Protein AF-A0A0H3DQE8-F1 (afdb_monomer)

Sequence (112 aa):
MIQRKTGARLAMTLDLYLQLGDYPLRLREVLARCRLPGPSDYLLNSQRSRLNRRPGGALVPDTLTKGFSRRMDKCGRVQEIYPPSFHEIRSLSSRMYLAQYGTEFHLRAAGT

Mean predicted aligned error: 6.67 Å

Organism: Edwardsiella tarda (strain FL6-60) (NCBI:txid718251)

Structure (mmCIF, N/CA/C/O backbone):
data_AF-A0A0H3DQE8-F1
#
_entry.id   AF-A0A0H3DQE8-F1
#
loop_
_atom_site.group_PDB
_atom_site.id
_atom_site.type_symbol
_atom_site.label_atom_id
_atom_site.label_alt_id
_atom_site.label_comp_id
_atom_site.label_asym_id
_atom_site.label_entity_id
_atom_site.label_seq_id
_atom_site.pdbx_PDB_ins_code
_atom_site.Cartn_x
_atom_site.Cartn_y
_atom_site.Cartn_z
_atom_site.occupancy
_atom_site.B_iso_or_equiv
_atom_site.auth_seq_id
_atom_site.auth_comp_id
_atom_site.auth_asym_id
_atom_site.auth_atom_id
_atom_site.pdbx_PDB_model_num
ATOM 1 N N . MET A 1 1 ? 8.121 -7.521 11.121 1.00 75.88 1 MET A N 1
ATOM 2 C CA . MET A 1 1 ? 8.647 -6.340 10.390 1.00 75.88 1 MET A CA 1
ATOM 3 C C . MET A 1 1 ? 8.806 -5.162 11.346 1.00 75.88 1 MET A C 1
ATOM 5 O O . MET A 1 1 ? 8.153 -5.169 12.381 1.00 75.88 1 MET A O 1
ATOM 9 N N . ILE A 1 2 ? 9.659 -4.182 11.027 1.00 85.25 2 ILE A N 1
ATOM 10 C CA . ILE A 1 2 ? 9.869 -2.971 11.844 1.00 85.25 2 ILE A CA 1
ATOM 11 C C . ILE A 1 2 ? 9.468 -1.743 11.021 1.00 85.25 2 ILE A C 1
ATOM 13 O O . ILE A 1 2 ? 9.925 -1.5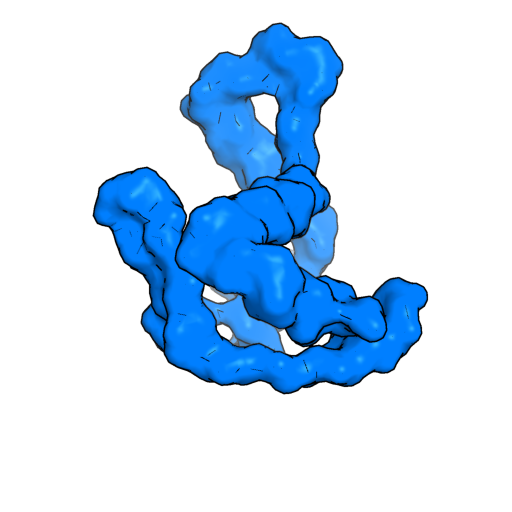79 9.889 1.00 85.25 2 ILE A O 1
ATOM 17 N N . GLN A 1 3 ? 8.608 -0.886 11.572 1.00 85.38 3 GLN A N 1
ATOM 18 C CA . GLN A 1 3 ? 8.191 0.361 10.938 1.00 85.38 3 GLN A CA 1
ATOM 19 C C . GLN A 1 3 ? 9.264 1.434 11.188 1.00 85.38 3 GLN A C 1
ATOM 21 O O . GLN A 1 3 ? 9.563 1.766 12.327 1.00 85.38 3 GLN A O 1
ATOM 26 N N . ARG A 1 4 ? 9.872 1.981 10.126 1.00 87.19 4 ARG A N 1
ATOM 27 C CA . ARG A 1 4 ? 11.047 2.871 10.258 1.00 87.19 4 ARG A CA 1
ATOM 28 C C . ARG A 1 4 ? 10.779 4.218 10.945 1.00 87.19 4 ARG A C 1
ATOM 30 O O . ARG A 1 4 ? 11.715 4.783 11.488 1.00 87.19 4 ARG A O 1
ATOM 37 N N . LYS A 1 5 ? 9.556 4.755 10.879 1.00 83.81 5 LYS A N 1
ATOM 38 C CA . LYS A 1 5 ? 9.201 6.075 11.442 1.00 83.81 5 LYS A CA 1
ATOM 39 C C . LYS A 1 5 ? 8.966 6.022 12.959 1.00 83.81 5 LYS A C 1
ATOM 41 O O . LYS A 1 5 ? 9.287 6.981 13.641 1.00 83.81 5 LYS A O 1
ATOM 46 N N . THR A 1 6 ? 8.385 4.940 13.465 1.00 86.06 6 THR A N 1
ATOM 47 C CA . THR A 1 6 ? 7.930 4.770 14.851 1.00 86.06 6 THR A CA 1
ATOM 48 C C . THR A 1 6 ? 8.715 3.697 15.596 1.00 86.06 6 THR A C 1
ATOM 50 O O . THR A 1 6 ? 8.595 3.590 16.806 1.00 86.06 6 THR A O 1
ATOM 53 N N . GLY A 1 7 ? 9.486 2.863 14.892 1.00 87.06 7 GLY A N 1
ATOM 54 C CA . GLY A 1 7 ? 10.179 1.710 15.471 1.00 87.06 7 GLY A CA 1
ATOM 55 C C . GLY A 1 7 ? 9.255 0.539 15.825 1.00 87.06 7 GLY A C 1
ATOM 56 O O . GLY A 1 7 ? 9.739 -0.492 16.290 1.00 87.06 7 GLY A O 1
ATOM 57 N N . ALA A 1 8 ? 7.944 0.659 15.579 1.00 84.81 8 ALA A N 1
ATOM 58 C CA . ALA A 1 8 ? 6.970 -0.363 15.942 1.00 84.81 8 ALA A CA 1
ATOM 59 C C . ALA A 1 8 ? 7.300 -1.708 15.281 1.00 84.81 8 ALA A C 1
ATOM 61 O O . ALA A 1 8 ? 7.566 -1.789 14.075 1.00 84.81 8 ALA A O 1
ATOM 62 N N . ARG A 1 9 ? 7.262 -2.779 16.078 1.00 86.69 9 ARG A N 1
ATOM 63 C CA . ARG A 1 9 ? 7.469 -4.153 15.614 1.00 86.69 9 ARG A CA 1
ATOM 64 C C . ARG A 1 9 ? 6.107 -4.782 15.383 1.00 86.69 9 ARG A C 1
ATOM 66 O O . ARG A 1 9 ? 5.306 -4.888 16.300 1.00 86.69 9 ARG A O 1
ATOM 73 N N . LEU A 1 10 ? 5.859 -5.196 14.149 1.00 83.00 10 LEU A N 1
ATOM 74 C CA . LEU A 1 10 ? 4.579 -5.757 13.734 1.00 83.00 10 LEU A CA 1
ATOM 75 C C . LEU A 1 10 ? 4.776 -7.188 13.243 1.00 83.00 10 LEU A C 1
ATOM 77 O O . LEU A 1 10 ? 5.692 -7.466 12.455 1.00 83.00 10 LEU A O 1
ATOM 81 N N . ALA A 1 11 ? 3.893 -8.077 13.681 1.00 85.94 11 ALA A N 1
ATOM 82 C CA . ALA A 1 11 ? 3.708 -9.406 13.121 1.00 85.94 11 ALA A CA 1
ATOM 83 C C . ALA A 1 11 ? 2.338 -9.439 12.438 1.00 85.94 11 ALA A C 1
ATOM 85 O O . ALA A 1 11 ? 1.347 -9.002 13.013 1.00 85.94 11 ALA A O 1
ATOM 86 N N . MET A 1 12 ? 2.289 -9.917 11.197 1.00 84.62 12 MET A N 1
ATOM 87 C CA . MET A 1 12 ? 1.041 -10.086 10.454 1.00 84.62 12 MET A CA 1
ATOM 88 C C . MET A 1 12 ? 0.930 -11.543 10.036 1.00 84.62 12 MET A C 1
ATOM 90 O O . MET A 1 12 ? 1.916 -12.128 9.584 1.00 84.62 12 MET A O 1
ATOM 94 N N . THR A 1 13 ? -0.268 -12.110 10.160 1.00 89.75 13 THR A N 1
ATOM 95 C CA . THR A 1 13 ? -0.564 -13.420 9.581 1.00 89.75 13 THR A CA 1
ATOM 96 C C . THR A 1 13 ? -0.526 -13.340 8.054 1.00 89.75 13 THR A C 1
ATOM 98 O O . THR A 1 13 ? -0.970 -12.355 7.461 1.00 89.75 13 THR A O 1
ATOM 101 N N . LEU A 1 14 ? -0.016 -14.387 7.402 1.00 91.56 14 LEU A N 1
ATOM 102 C CA . LEU A 1 14 ? -0.046 -14.504 5.939 1.00 91.56 14 LEU A CA 1
ATOM 103 C C . LEU A 1 14 ? -1.469 -14.732 5.402 1.00 91.56 14 LEU A C 1
ATOM 105 O O . LEU A 1 14 ? -1.704 -14.615 4.197 1.00 91.56 14 LEU A O 1
ATOM 109 N N . ASP A 1 15 ? -2.413 -14.994 6.303 1.00 92.06 15 ASP A N 1
ATOM 110 C CA . ASP A 1 15 ? -3.823 -15.253 5.998 1.00 92.06 15 ASP A CA 1
ATOM 111 C C . ASP A 1 15 ? -4.671 -13.998 6.053 1.00 92.06 15 ASP A C 1
ATOM 113 O O . ASP A 1 15 ? -5.883 -14.060 5.858 1.00 92.06 15 ASP A O 1
ATOM 117 N N . LEU A 1 16 ? -4.015 -12.854 6.267 1.00 92.00 16 LEU A N 1
ATOM 118 C CA . LEU A 1 16 ? -4.631 -11.549 6.176 1.00 92.00 16 LEU A CA 1
ATOM 119 C C . LEU A 1 16 ? -5.366 -11.430 4.841 1.00 92.00 16 LEU A C 1
ATOM 121 O O . LEU A 1 16 ? -4.768 -11.564 3.767 1.00 92.00 16 LEU A O 1
ATOM 125 N N . TYR A 1 17 ? -6.665 -11.194 4.954 1.00 94.06 17 TYR A N 1
ATOM 126 C CA . TYR A 1 17 ? -7.607 -11.185 3.855 1.00 94.06 17 TYR A CA 1
ATOM 127 C C . TYR A 1 17 ? -8.297 -9.826 3.774 1.00 94.06 17 TYR A C 1
ATOM 129 O O . TYR A 1 17 ? -8.594 -9.217 4.794 1.00 94.06 17 TYR A O 1
ATOM 137 N N . LEU A 1 18 ? -8.545 -9.342 2.565 1.00 94.12 18 LEU A N 1
ATOM 138 C CA . LEU A 1 18 ? -9.279 -8.110 2.315 1.00 94.12 18 LEU A CA 1
ATOM 139 C C . LEU A 1 18 ? -10.165 -8.306 1.090 1.00 94.12 18 LEU A C 1
ATOM 141 O O . LEU A 1 18 ? -9.670 -8.679 0.026 1.00 94.12 18 LEU A O 1
ATOM 145 N N . GLN A 1 19 ? -11.456 -8.026 1.224 1.00 94.12 19 GLN A N 1
ATOM 146 C CA . GLN A 1 19 ? -12.375 -7.968 0.095 1.00 94.12 19 GLN A CA 1
ATOM 147 C C . GLN A 1 19 ? -12.310 -6.567 -0.530 1.00 94.12 19 GLN A C 1
ATOM 149 O O . GLN A 1 19 ? -12.705 -5.584 0.096 1.00 94.12 19 GLN A O 1
ATOM 154 N N . LEU A 1 20 ? -11.809 -6.456 -1.763 1.00 89.75 20 LEU A N 1
ATOM 155 C CA . LEU A 1 20 ? -11.725 -5.198 -2.510 1.00 89.75 20 LEU A CA 1
ATOM 156 C C . LEU A 1 20 ? -12.731 -5.202 -3.669 1.00 89.75 20 LEU A C 1
ATOM 158 O O . LEU A 1 20 ? -12.396 -5.571 -4.793 1.00 89.75 20 LEU A O 1
ATOM 162 N N . GLY A 1 21 ? -13.972 -4.786 -3.398 1.00 87.06 21 GLY A N 1
ATOM 163 C CA . GLY A 1 21 ? -15.064 -4.925 -4.371 1.00 87.06 21 GLY A CA 1
ATOM 164 C C . GLY A 1 21 ? -15.264 -6.401 -4.710 1.00 87.06 21 GLY A C 1
ATOM 165 O O . GLY A 1 21 ? -15.360 -7.210 -3.795 1.00 87.06 21 GLY 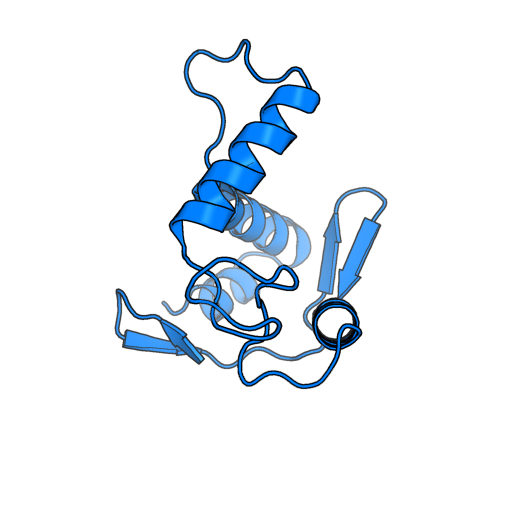A O 1
ATOM 166 N N . ASP A 1 22 ? -15.215 -6.764 -5.991 1.00 89.94 22 ASP A N 1
ATOM 167 C CA . ASP A 1 22 ? -15.276 -8.166 -6.444 1.00 89.94 22 ASP A CA 1
ATOM 168 C C . ASP A 1 22 ? -13.917 -8.891 -6.401 1.00 89.94 22 ASP A C 1
ATOM 170 O O . ASP A 1 22 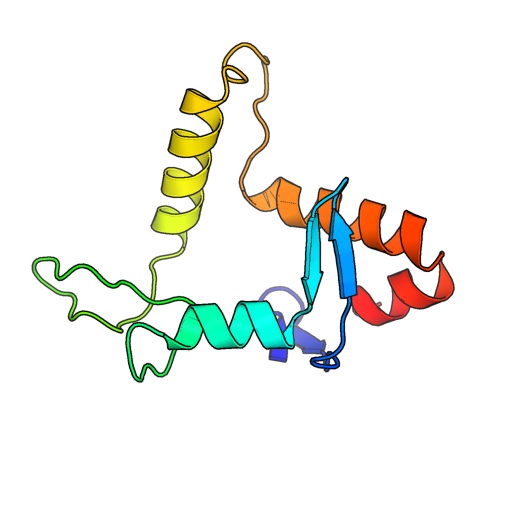? -13.821 -10.072 -6.733 1.00 89.94 22 ASP A O 1
ATOM 174 N N . TYR A 1 23 ? -12.845 -8.206 -5.988 1.00 90.44 23 TYR A N 1
ATOM 175 C CA . TYR A 1 23 ? -11.489 -8.750 -5.980 1.00 90.44 23 TYR A CA 1
ATOM 176 C C . TYR A 1 23 ? -11.045 -9.141 -4.563 1.00 90.44 23 TYR A C 1
ATOM 178 O O . TYR A 1 23 ? -10.728 -8.266 -3.751 1.00 90.44 23 TYR A O 1
ATOM 186 N N . PRO A 1 24 ? -10.947 -10.443 -4.247 1.00 93.31 24 PRO A N 1
ATOM 187 C CA . PRO A 1 24 ? -10.361 -10.889 -2.992 1.00 93.31 24 PRO A CA 1
ATOM 188 C C . PRO A 1 24 ? -8.837 -10.722 -3.015 1.00 93.31 24 PRO A C 1
ATOM 190 O O . PRO A 1 24 ? -8.160 -11.062 -3.989 1.00 93.31 24 PRO A O 1
ATOM 193 N N . LEU A 1 25 ? -8.277 -10.228 -1.913 1.00 94.88 25 LEU A N 1
ATOM 194 C CA . LEU A 1 25 ? -6.838 -10.150 -1.689 1.00 94.88 25 LEU A CA 1
ATOM 195 C C . LEU A 1 25 ? -6.465 -10.964 -0.458 1.00 94.88 25 LEU A C 1
ATOM 197 O O . LEU A 1 25 ? -6.994 -10.740 0.626 1.00 94.88 25 LEU A O 1
ATOM 201 N N . ARG A 1 26 ? -5.493 -11.866 -0.609 1.00 95.75 26 ARG A N 1
ATOM 202 C CA . ARG A 1 26 ? -4.874 -12.584 0.507 1.00 95.75 26 ARG A CA 1
ATOM 203 C C . ARG A 1 26 ? -3.368 -12.369 0.510 1.00 95.75 26 ARG A C 1
ATOM 205 O O . ARG A 1 26 ? -2.712 -12.517 -0.524 1.00 95.75 26 ARG A O 1
ATOM 212 N N . LEU A 1 27 ? -2.797 -12.047 1.671 1.00 94.44 27 LEU A N 1
ATOM 213 C CA . LEU A 1 27 ? -1.384 -11.676 1.774 1.00 94.44 27 LEU A CA 1
ATOM 214 C C . LEU A 1 27 ? -0.445 -12.776 1.250 1.00 94.44 27 LEU A C 1
ATOM 216 O O . LEU A 1 27 ? 0.454 -12.466 0.470 1.00 94.44 27 LEU A O 1
ATOM 220 N N . ARG A 1 28 ? -0.675 -14.055 1.584 1.00 95.81 28 ARG A N 1
ATOM 221 C CA . ARG A 1 28 ? 0.116 -15.186 1.050 1.00 95.81 28 ARG A CA 1
ATOM 222 C C . ARG A 1 28 ? 0.157 -15.232 -0.484 1.00 95.81 28 ARG A C 1
ATOM 224 O O . ARG A 1 28 ? 1.211 -15.495 -1.055 1.00 95.81 28 ARG A O 1
ATOM 231 N N . GLU A 1 29 ? -0.952 -14.928 -1.152 1.00 95.62 29 GLU A N 1
ATOM 232 C CA . GLU A 1 29 ? -1.053 -14.957 -2.617 1.00 95.62 29 GLU A CA 1
ATOM 233 C C . GLU A 1 29 ? -0.342 -13.757 -3.243 1.00 95.62 29 GLU A C 1
ATOM 235 O O . GLU A 1 29 ? 0.380 -13.904 -4.228 1.00 95.62 29 GLU A O 1
ATOM 240 N N . VAL A 1 30 ? -0.481 -12.573 -2.639 1.00 94.44 30 VAL A N 1
ATOM 241 C CA . VAL A 1 30 ? 0.259 -11.375 -3.058 1.00 94.44 30 VAL A CA 1
ATOM 242 C C . VAL A 1 30 ? 1.767 -11.607 -2.928 1.00 94.44 30 VAL A C 1
ATOM 244 O O . VAL A 1 30 ? 2.518 -11.315 -3.857 1.00 94.44 30 VAL A O 1
ATOM 247 N N . LEU A 1 31 ? 2.218 -12.197 -1.816 1.00 93.94 31 LEU A N 1
ATOM 248 C CA . LEU A 1 31 ? 3.629 -12.525 -1.602 1.00 93.94 31 LEU A CA 1
ATOM 249 C C . LEU A 1 31 ? 4.145 -13.571 -2.595 1.00 93.94 31 LEU A C 1
ATOM 251 O O . LEU A 1 31 ? 5.275 -13.442 -3.064 1.00 93.94 31 LEU A O 1
ATOM 255 N N . ALA A 1 32 ? 3.336 -14.575 -2.944 1.00 93.88 32 ALA A N 1
ATOM 256 C CA . ALA A 1 32 ? 3.693 -15.547 -3.974 1.00 93.88 32 ALA A CA 1
ATOM 257 C C . ALA A 1 32 ? 3.916 -14.861 -5.332 1.00 93.88 32 ALA A C 1
ATOM 259 O O . ALA A 1 32 ? 4.944 -15.088 -5.968 1.00 93.88 32 ALA A O 1
ATOM 260 N N . ARG A 1 33 ? 3.023 -13.943 -5.733 1.00 93.00 33 ARG A N 1
ATOM 261 C CA . ARG A 1 33 ? 3.166 -13.163 -6.979 1.00 93.00 33 ARG A CA 1
ATOM 262 C C . ARG A 1 33 ? 4.429 -12.305 -6.991 1.00 93.00 33 ARG A C 1
ATOM 264 O O . ARG A 1 33 ? 5.110 -12.244 -8.009 1.00 93.00 33 ARG A O 1
ATOM 271 N N . CYS A 1 34 ? 4.772 -11.688 -5.862 1.00 91.56 34 CYS A N 1
ATOM 272 C CA . CYS A 1 34 ? 6.001 -10.906 -5.724 1.00 91.56 34 CYS A CA 1
ATOM 273 C C . CYS A 1 34 ? 7.283 -11.735 -5.922 1.00 91.56 34 CYS A C 1
ATOM 275 O O . CYS A 1 34 ? 8.307 -11.179 -6.311 1.00 91.56 34 CYS A O 1
ATOM 277 N N . ARG A 1 35 ? 7.235 -13.050 -5.669 1.00 90.75 35 ARG A N 1
ATOM 278 C CA . ARG A 1 35 ? 8.378 -13.971 -5.798 1.00 90.75 35 ARG A CA 1
ATOM 279 C C . ARG A 1 35 ? 8.498 -14.627 -7.176 1.00 90.75 35 ARG A C 1
ATOM 281 O O . ARG A 1 35 ? 9.553 -15.175 -7.476 1.00 90.75 35 ARG A O 1
ATOM 288 N N . LEU A 1 36 ? 7.459 -14.562 -8.014 1.00 90.25 36 LEU A N 1
ATOM 289 C CA . LEU A 1 36 ? 7.466 -15.145 -9.365 1.00 90.25 36 LEU A CA 1
ATOM 290 C C . LEU A 1 36 ? 8.652 -14.712 -10.243 1.00 90.25 36 LEU A C 1
ATOM 292 O O . LEU A 1 36 ? 9.165 -15.560 -10.967 1.00 90.25 36 LEU A O 1
ATOM 296 N N . PRO A 1 37 ? 9.118 -13.447 -10.209 1.00 86.00 37 PRO A N 1
ATOM 297 C CA . PRO A 1 37 ? 10.204 -13.022 -11.090 1.00 86.00 37 PRO A CA 1
ATOM 298 C C . PRO A 1 37 ? 11.580 -13.613 -10.751 1.00 86.00 37 PRO A C 1
ATOM 300 O O . PRO A 1 37 ? 12.516 -13.437 -11.525 1.00 86.00 37 PRO A O 1
ATOM 303 N N . GLY A 1 38 ? 11.717 -14.283 -9.604 1.00 85.62 38 GLY A N 1
ATOM 304 C CA . GLY A 1 38 ? 12.957 -14.916 -9.173 1.00 85.62 38 GLY A CA 1
ATOM 305 C C . GLY A 1 38 ? 13.360 -14.557 -7.739 1.00 85.62 38 GLY A C 1
ATOM 306 O O . GLY A 1 38 ? 12.690 -13.764 -7.068 1.00 85.62 38 GLY A O 1
ATOM 307 N N . PRO A 1 39 ? 14.457 -15.156 -7.249 1.00 85.62 39 PRO A N 1
ATOM 308 C CA . PRO A 1 39 ? 14.961 -14.908 -5.905 1.00 85.62 39 PRO A CA 1
ATOM 309 C C . PRO A 1 39 ? 15.439 -13.457 -5.746 1.00 85.62 39 PRO A C 1
ATOM 311 O O . PRO A 1 39 ? 16.109 -12.899 -6.614 1.00 85.62 39 PRO A O 1
ATOM 314 N N . SER A 1 40 ? 15.093 -12.846 -4.616 1.00 89.25 40 SER A N 1
ATOM 315 C CA . SER A 1 40 ? 15.513 -11.498 -4.226 1.00 89.25 40 SER A CA 1
ATOM 316 C C . SER A 1 40 ? 15.426 -11.361 -2.709 1.00 89.25 40 SER A C 1
ATOM 318 O O . SER A 1 40 ? 14.501 -11.892 -2.090 1.00 89.25 40 SER A O 1
ATOM 320 N N . ASP A 1 41 ? 16.331 -10.577 -2.125 1.00 90.25 41 ASP A N 1
ATOM 321 C CA . ASP A 1 41 ? 16.269 -10.184 -0.711 1.00 90.25 41 ASP A CA 1
ATOM 322 C C . ASP A 1 41 ? 15.107 -9.216 -0.417 1.00 90.25 41 ASP A C 1
ATOM 324 O O . ASP A 1 41 ? 14.792 -8.924 0.739 1.00 90.25 41 ASP A O 1
ATOM 328 N N . TYR A 1 42 ? 14.442 -8.706 -1.461 1.00 89.88 42 TYR A N 1
ATOM 329 C CA . TYR A 1 42 ? 13.376 -7.718 -1.365 1.00 89.88 42 TYR A CA 1
ATOM 330 C C . TYR A 1 42 ? 12.058 -8.259 -1.929 1.00 89.88 42 TYR A C 1
ATOM 332 O O . TYR A 1 42 ? 11.972 -8.677 -3.085 1.00 89.88 42 TYR A O 1
ATOM 340 N N . LEU A 1 43 ? 10.984 -8.143 -1.136 1.00 89.50 43 LEU A N 1
ATOM 341 C CA . LEU A 1 43 ? 9.623 -8.488 -1.577 1.00 89.50 43 LEU A CA 1
ATOM 342 C C . LEU A 1 43 ? 9.178 -7.665 -2.790 1.00 89.50 43 LEU A C 1
ATOM 344 O O . LEU A 1 43 ? 8.527 -8.184 -3.686 1.00 89.50 43 LEU A O 1
ATOM 348 N N . LEU A 1 44 ? 9.521 -6.378 -2.815 1.00 88.44 44 LEU A N 1
ATOM 349 C CA . LEU A 1 44 ? 9.320 -5.508 -3.967 1.00 88.44 44 LEU A CA 1
ATOM 350 C C . LEU A 1 44 ? 10.693 -5.138 -4.509 1.00 88.44 44 LEU A C 1
ATOM 352 O O . LEU A 1 44 ? 11.475 -4.478 -3.824 1.00 88.44 44 LEU A O 1
ATOM 356 N N . ASN A 1 45 ? 10.977 -5.556 -5.736 1.00 88.62 45 ASN A N 1
ATOM 357 C CA . ASN A 1 45 ? 12.289 -5.384 -6.340 1.00 88.62 45 ASN A CA 1
ATOM 358 C C . ASN A 1 45 ? 12.188 -4.893 -7.791 1.00 88.62 45 ASN A C 1
ATOM 360 O O . ASN A 1 45 ? 11.145 -4.995 -8.445 1.00 88.62 45 ASN A O 1
ATOM 364 N N . SER A 1 46 ? 13.268 -4.281 -8.278 1.00 84.50 46 SER A N 1
ATOM 365 C CA . SER A 1 46 ? 13.339 -3.789 -9.655 1.00 84.50 46 SER A CA 1
ATOM 366 C C . SER A 1 46 ? 13.633 -4.939 -10.611 1.00 84.50 46 SER A C 1
ATOM 368 O O . SER A 1 46 ? 14.720 -5.500 -10.575 1.00 84.50 46 SER A O 1
ATOM 370 N N . GLN A 1 47 ? 12.711 -5.231 -11.529 1.00 80.19 47 GLN A N 1
ATOM 371 C CA . GLN A 1 47 ? 12.934 -6.229 -12.589 1.00 80.19 47 GLN A CA 1
ATOM 372 C C . GLN A 1 47 ? 13.765 -5.697 -13.757 1.00 80.19 47 GLN A C 1
ATOM 374 O O . GLN A 1 47 ? 14.299 -6.456 -14.559 1.00 80.19 47 GLN A O 1
ATOM 379 N N . ARG A 1 48 ? 13.855 -4.372 -13.894 1.00 76.56 48 ARG A N 1
ATOM 380 C CA . ARG A 1 48 ? 14.592 -3.752 -14.992 1.00 76.56 48 ARG A CA 1
ATOM 381 C C . ARG A 1 48 ? 16.023 -3.481 -14.570 1.00 76.56 48 ARG A C 1
ATOM 383 O O . ARG A 1 48 ? 16.251 -2.844 -13.539 1.00 76.56 48 ARG A O 1
ATOM 390 N N . SER A 1 49 ? 16.951 -3.895 -15.426 1.00 71.94 49 SER A N 1
ATOM 391 C CA . SER A 1 49 ? 18.324 -3.412 -15.376 1.00 71.94 49 SER A CA 1
ATOM 392 C C . SER A 1 49 ? 18.341 -1.924 -15.735 1.00 71.94 49 SER A C 1
ATOM 394 O O . SER A 1 49 ? 17.715 -1.494 -16.707 1.00 71.94 49 SER A O 1
ATOM 396 N N . ARG A 1 50 ? 19.023 -1.118 -14.927 1.00 70.50 50 ARG A N 1
ATOM 397 C CA . ARG A 1 50 ? 19.364 0.279 -15.236 1.00 70.50 50 ARG A CA 1
ATOM 398 C C . ARG A 1 50 ? 20.838 0.471 -14.928 1.00 70.50 50 ARG A C 1
ATOM 400 O O . ARG A 1 50 ? 21.334 -0.246 -14.079 1.00 70.50 50 ARG A O 1
ATOM 407 N N . LEU A 1 51 ? 21.489 1.447 -15.566 1.00 65.69 51 LEU A N 1
ATOM 408 C CA . LEU A 1 51 ? 22.946 1.684 -15.577 1.00 65.69 51 LEU A CA 1
ATOM 409 C C . LEU A 1 51 ? 23.733 1.155 -14.351 1.00 65.69 51 LEU A C 1
ATOM 411 O O . LEU A 1 51 ? 24.689 0.417 -14.531 1.00 65.69 51 LEU A O 1
ATOM 415 N N . ASN A 1 52 ? 23.276 1.448 -13.122 1.00 68.31 52 ASN A N 1
ATOM 416 C CA . ASN A 1 52 ? 23.930 1.046 -11.863 1.00 68.31 52 ASN A CA 1
ATOM 417 C C . ASN A 1 52 ? 23.088 0.111 -10.960 1.00 68.31 52 ASN A C 1
ATOM 419 O O . ASN A 1 52 ? 23.269 0.090 -9.744 1.00 68.31 52 ASN A O 1
ATOM 423 N N . ARG A 1 53 ? 22.096 -0.607 -11.499 1.00 70.31 53 ARG A N 1
ATOM 424 C CA . ARG A 1 53 ? 21.172 -1.467 -10.739 1.00 70.31 53 ARG A CA 1
ATOM 425 C C . ARG A 1 53 ? 20.896 -2.768 -11.476 1.00 70.31 53 ARG A C 1
ATOM 427 O O . ARG A 1 53 ? 20.324 -2.766 -12.566 1.00 70.31 53 ARG A O 1
ATOM 434 N N . ARG A 1 54 ? 21.248 -3.874 -10.822 1.00 75.12 54 ARG A N 1
ATOM 435 C CA . ARG A 1 54 ? 20.925 -5.226 -11.280 1.00 75.12 54 ARG A CA 1
ATOM 436 C C . ARG A 1 54 ? 19.430 -5.524 -11.070 1.00 75.12 54 ARG A C 1
ATOM 438 O O . ARG A 1 54 ? 18.849 -5.021 -10.100 1.00 75.12 54 ARG A O 1
ATOM 445 N N . PRO A 1 55 ? 18.814 -6.336 -11.945 1.00 81.81 55 PRO A N 1
ATOM 446 C CA . PRO A 1 55 ? 17.507 -6.931 -11.681 1.00 81.81 55 PRO A CA 1
ATOM 447 C C . PRO A 1 55 ? 17.484 -7.646 -10.323 1.00 81.81 55 PRO A C 1
ATOM 449 O O . PRO A 1 55 ? 18.506 -8.169 -9.884 1.00 81.81 55 PRO A O 1
ATOM 452 N N . GLY A 1 56 ? 16.344 -7.629 -9.636 1.00 83.50 56 GLY A N 1
ATOM 453 C CA . GLY A 1 56 ? 16.200 -8.214 -8.298 1.00 83.50 56 GLY A CA 1
ATOM 454 C C . GLY A 1 56 ? 16.703 -7.325 -7.155 1.00 83.50 56 GLY A C 1
ATOM 455 O O . GLY A 1 56 ? 16.523 -7.675 -5.990 1.00 83.50 56 GLY A O 1
ATOM 456 N N . GLY A 1 57 ? 17.290 -6.161 -7.453 1.00 85.94 57 GLY A N 1
ATOM 457 C CA . GLY A 1 57 ? 17.755 -5.205 -6.447 1.00 85.94 57 GLY A CA 1
ATOM 458 C C . GLY A 1 57 ? 16.640 -4.380 -5.792 1.00 85.94 57 GLY A C 1
ATOM 459 O O . GLY A 1 57 ? 15.505 -4.316 -6.280 1.00 85.94 57 GLY A O 1
ATOM 460 N N . ALA A 1 58 ? 16.998 -3.692 -4.703 1.00 85.75 58 ALA A N 1
ATOM 461 C CA . ALA A 1 58 ? 16.104 -2.820 -3.946 1.00 85.75 58 ALA A CA 1
ATOM 462 C C . ALA A 1 58 ? 15.396 -1.795 -4.839 1.00 85.75 58 ALA A C 1
ATOM 464 O O . ALA A 1 58 ? 16.003 -1.140 -5.696 1.00 85.75 58 ALA A O 1
ATOM 465 N N . LEU A 1 59 ? 14.104 -1.608 -4.594 1.00 85.44 59 LEU A N 1
ATOM 466 C CA . LEU A 1 59 ? 13.321 -0.612 -5.300 1.00 85.44 59 LEU A CA 1
ATOM 467 C C . LEU A 1 59 ? 13.480 0.764 -4.634 1.00 85.44 59 LEU A C 1
ATOM 469 O O . LEU A 1 59 ? 13.373 0.902 -3.417 1.00 85.44 59 LEU A O 1
ATOM 473 N N . VAL A 1 60 ? 13.739 1.801 -5.435 1.00 84.44 60 VAL A N 1
ATOM 474 C CA . VAL A 1 60 ? 13.855 3.177 -4.926 1.00 84.44 60 VAL A CA 1
ATOM 475 C C . VAL A 1 60 ? 12.455 3.700 -4.589 1.00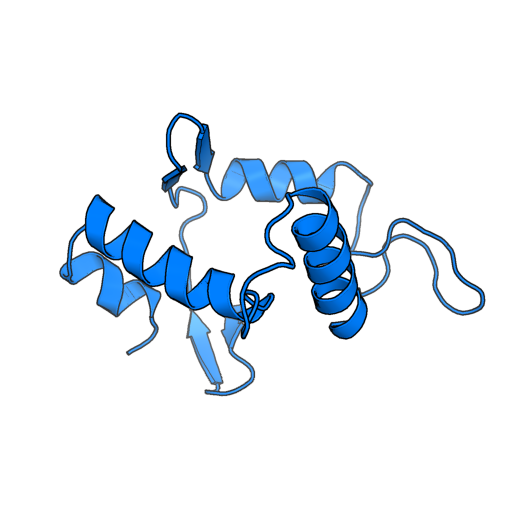 84.44 60 VAL A C 1
ATOM 477 O O . VAL A 1 60 ? 11.617 3.698 -5.492 1.00 84.44 60 VAL A O 1
ATOM 480 N N . PRO A 1 61 ? 12.185 4.202 -3.368 1.00 83.06 61 PRO A N 1
ATOM 481 C CA . PRO A 1 61 ? 10.839 4.614 -2.953 1.00 83.06 61 PRO A CA 1
ATOM 482 C C . PRO A 1 61 ? 10.136 5.568 -3.930 1.00 83.06 61 PRO A C 1
ATOM 484 O O . PRO A 1 61 ? 8.981 5.352 -4.285 1.00 83.06 61 PRO A O 1
ATOM 48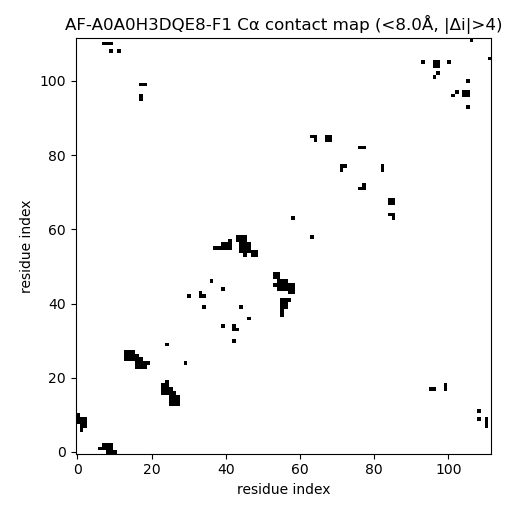7 N N . ASP A 1 62 ? 10.864 6.553 -4.460 1.00 86.94 62 ASP A N 1
ATOM 488 C CA . ASP A 1 62 ? 10.369 7.510 -5.460 1.00 86.94 62 ASP A CA 1
ATOM 489 C C . ASP A 1 62 ? 9.836 6.837 -6.746 1.00 86.94 62 ASP A C 1
ATOM 491 O O . ASP A 1 62 ? 8.906 7.322 -7.392 1.00 86.94 62 ASP A O 1
ATOM 495 N N . THR A 1 63 ? 10.358 5.656 -7.095 1.00 87.56 63 THR A N 1
ATOM 496 C CA . THR A 1 63 ? 9.867 4.877 -8.241 1.00 87.56 63 THR A CA 1
ATOM 497 C C . THR A 1 63 ? 8.439 4.375 -8.016 1.00 87.56 63 THR A C 1
ATOM 499 O O . THR A 1 63 ? 7.668 4.352 -8.978 1.00 87.56 63 THR A O 1
ATOM 502 N N . LEU A 1 64 ? 8.062 4.025 -6.776 1.00 87.94 64 LEU A N 1
ATOM 503 C CA . LEU A 1 64 ? 6.683 3.638 -6.443 1.00 87.94 64 LEU A CA 1
ATOM 504 C C . LEU A 1 64 ? 5.743 4.826 -6.593 1.00 87.94 64 LEU A C 1
ATOM 506 O O . LEU A 1 64 ? 4.753 4.720 -7.310 1.00 87.94 64 LEU A O 1
ATOM 510 N N . THR A 1 65 ? 6.083 5.966 -5.989 1.00 90.19 65 THR A N 1
ATOM 511 C CA . THR A 1 65 ? 5.246 7.174 -6.022 1.00 90.19 65 THR A CA 1
ATOM 512 C C . THR A 1 65 ? 5.013 7.659 -7.453 1.00 90.19 65 THR A C 1
ATOM 514 O O . THR A 1 65 ? 3.873 7.897 -7.860 1.00 90.19 65 THR A O 1
ATOM 517 N N . LYS A 1 66 ? 6.074 7.723 -8.269 1.00 89.88 66 LYS A N 1
ATOM 518 C CA . LYS A 1 66 ? 5.966 8.097 -9.688 1.00 89.88 66 LYS A CA 1
ATOM 519 C C . LYS A 1 66 ? 5.216 7.052 -10.512 1.00 89.88 66 LYS A C 1
ATOM 521 O O . LYS A 1 66 ? 4.479 7.40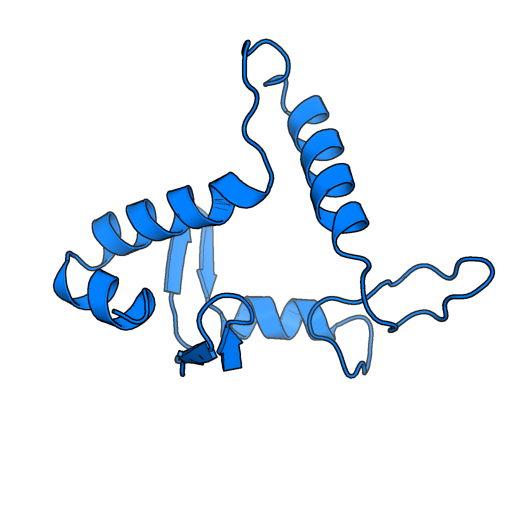3 -11.428 1.00 89.88 66 LYS A O 1
ATOM 526 N N . GLY A 1 67 ? 5.419 5.765 -10.223 1.00 90.62 67 GLY A N 1
ATOM 527 C CA . GLY A 1 67 ? 4.700 4.672 -10.879 1.00 90.62 67 GLY A CA 1
ATOM 528 C C . GLY A 1 67 ? 3.200 4.724 -10.614 1.00 90.62 67 GLY A C 1
ATOM 529 O O . GLY A 1 67 ? 2.414 4.585 -11.548 1.00 90.62 67 GLY A O 1
ATOM 530 N N . PHE A 1 68 ? 2.827 4.986 -9.363 1.00 91.06 68 PHE A N 1
ATOM 531 C CA . PHE A 1 68 ? 1.448 5.163 -8.937 1.00 91.06 68 PHE A CA 1
ATOM 532 C C . PHE A 1 68 ? 0.795 6.363 -9.625 1.00 91.06 68 PHE A C 1
ATOM 534 O O . PHE A 1 68 ? -0.241 6.190 -10.259 1.00 91.06 68 PHE A O 1
ATOM 541 N N . SER A 1 69 ? 1.444 7.533 -9.593 1.00 89.19 69 SER A N 1
ATOM 542 C CA . SER A 1 69 ? 0.928 8.763 -10.219 1.00 89.19 69 SER A CA 1
ATOM 543 C C . SER A 1 69 ? 0.629 8.541 -11.706 1.00 89.19 69 SER A C 1
ATOM 545 O O . SER A 1 69 ? -0.509 8.680 -12.133 1.00 89.19 69 SER A O 1
ATOM 547 N N . ARG A 1 70 ? 1.589 7.980 -12.460 1.00 90.00 70 ARG A N 1
ATOM 548 C CA . ARG A 1 70 ? 1.386 7.626 -13.879 1.00 90.00 70 ARG A CA 1
ATOM 549 C C . ARG A 1 70 ? 0.223 6.662 -14.124 1.00 90.00 70 ARG A C 1
ATOM 551 O O . ARG A 1 70 ? -0.328 6.633 -15.224 1.00 90.00 70 ARG A O 1
ATOM 558 N N . ARG A 1 71 ? -0.097 5.781 -13.168 1.00 90.56 71 ARG A N 1
ATOM 559 C CA . ARG A 1 71 ? -1.216 4.838 -13.308 1.00 90.56 71 ARG A CA 1
ATOM 560 C C . ARG A 1 71 ? -2.546 5.508 -12.993 1.00 90.56 71 ARG A C 1
ATOM 562 O O . ARG A 1 71 ? -3.504 5.224 -13.706 1.00 90.56 71 ARG A O 1
ATOM 569 N N . MET A 1 72 ? -2.574 6.381 -11.987 1.00 86.88 72 MET A N 1
ATOM 570 C CA . MET A 1 72 ? -3.718 7.236 -11.671 1.00 86.88 72 MET A CA 1
ATOM 571 C C . MET A 1 72 ? -4.051 8.171 -12.832 1.00 86.88 72 MET A C 1
ATOM 573 O O . MET A 1 72 ? -5.230 8.319 -13.152 1.00 86.88 72 MET A O 1
ATOM 577 N N . ASP A 1 73 ? -3.033 8.680 -13.536 1.00 85.88 73 ASP A N 1
ATOM 578 C CA . ASP A 1 73 ? -3.233 9.531 -14.710 1.00 85.88 73 ASP A CA 1
ATOM 579 C C . ASP A 1 73 ? -4.051 8.832 -15.797 1.00 85.88 73 ASP A C 1
ATOM 581 O O . ASP A 1 73 ? -5.002 9.378 -16.354 1.00 85.88 73 ASP A O 1
ATOM 585 N N . LYS A 1 74 ? -3.747 7.552 -16.024 1.00 87.62 74 LYS A N 1
ATOM 586 C CA . LYS A 1 74 ? -4.470 6.697 -16.974 1.00 87.62 74 LYS A CA 1
ATOM 587 C C . LYS A 1 74 ? -5.885 6.336 -16.530 1.00 87.62 74 LYS A C 1
ATOM 589 O O . LYS A 1 74 ? -6.660 5.863 -17.350 1.00 87.62 74 LYS A O 1
ATOM 594 N N . CYS A 1 75 ? -6.212 6.496 -15.251 1.00 83.94 75 CYS A N 1
ATOM 595 C CA . CYS A 1 75 ? -7.554 6.244 -14.730 1.00 83.94 75 CYS A CA 1
ATOM 596 C C . CYS A 1 75 ? -8.480 7.466 -14.873 1.00 83.94 75 CYS A C 1
ATOM 598 O O . CYS A 1 75 ? -9.610 7.408 -14.402 1.00 83.94 75 CYS A O 1
ATOM 600 N N . GLY A 1 76 ? -8.017 8.572 -15.474 1.00 72.31 76 GLY A N 1
ATOM 601 C CA . GLY A 1 76 ? -8.836 9.764 -15.721 1.00 72.31 76 GLY A CA 1
ATOM 602 C C . GLY A 1 76 ? -9.122 10.618 -14.480 1.00 72.31 76 GLY A C 1
ATOM 603 O O . GLY A 1 76 ? -9.877 11.580 -14.566 1.00 72.31 76 GLY A O 1
ATOM 604 N N . ARG A 1 77 ? -8.498 10.306 -13.334 1.00 62.81 77 ARG A N 1
ATOM 605 C CA . ARG A 1 77 ? -8.687 11.012 -12.050 1.00 62.81 77 ARG A CA 1
ATOM 606 C C . ARG A 1 77 ? -7.803 12.259 -11.875 1.00 62.81 77 ARG A C 1
ATOM 608 O O . ARG A 1 77 ? -7.786 12.848 -10.804 1.00 62.81 77 ARG A O 1
ATOM 615 N N . VAL A 1 78 ? -7.089 12.679 -12.923 1.00 57.03 78 VAL A N 1
ATOM 616 C CA . VAL A 1 78 ? -6.185 13.857 -12.921 1.00 57.03 78 VAL A CA 1
ATOM 617 C C . VAL A 1 78 ? -6.936 15.183 -12.768 1.00 57.03 78 VAL A C 1
ATOM 619 O O . VAL A 1 78 ? -6.323 16.212 -12.526 1.00 57.03 78 VAL A O 1
ATOM 622 N N . GLN A 1 79 ? -8.262 15.175 -12.914 1.00 58.78 79 GLN A N 1
ATOM 623 C CA . GLN A 1 79 ? -9.086 16.386 -12.853 1.00 58.78 79 GLN A CA 1
ATOM 624 C C . GLN A 1 79 ? -9.424 16.826 -11.419 1.00 58.78 79 GLN A C 1
ATOM 626 O O . GLN A 1 79 ? -10.015 17.885 -11.228 1.00 58.78 79 GLN A O 1
ATOM 631 N N . GLU A 1 80 ? -9.067 16.035 -10.403 1.00 69.19 80 GLU A N 1
ATOM 632 C CA . GLU A 1 80 ? -9.189 16.457 -9.008 1.00 69.19 80 GLU A CA 1
ATOM 633 C C . GLU A 1 80 ? -8.100 17.489 -8.669 1.00 69.19 80 GLU A C 1
ATOM 635 O O . GLU A 1 80 ? -6.940 17.321 -9.036 1.00 69.19 80 GLU A O 1
ATOM 640 N N . ILE A 1 81 ? -8.457 18.539 -7.921 1.00 74.81 81 ILE A N 1
ATOM 641 C CA . ILE A 1 81 ? -7.523 19.600 -7.487 1.00 74.81 81 ILE A CA 1
ATOM 642 C C . ILE A 1 81 ? -6.365 19.012 -6.654 1.00 74.81 81 ILE A C 1
ATOM 644 O O . ILE A 1 81 ? -5.241 19.510 -6.693 1.00 74.81 81 ILE A O 1
ATOM 648 N N . TYR A 1 82 ? -6.633 17.915 -5.937 1.00 80.88 82 TYR A N 1
ATOM 649 C CA . TYR A 1 82 ? -5.660 17.172 -5.141 1.00 80.88 82 TYR A CA 1
ATOM 650 C C . TYR A 1 82 ? -5.777 15.673 -5.438 1.00 80.88 82 TYR A C 1
ATOM 652 O O . TYR A 1 82 ? -6.467 14.961 -4.703 1.00 80.88 82 TYR A O 1
ATOM 660 N N . PRO A 1 83 ? -5.130 15.168 -6.503 1.00 83.00 83 PRO A N 1
ATOM 661 C CA . PRO A 1 83 ? -5.204 13.754 -6.832 1.00 83.00 83 PRO A CA 1
ATOM 662 C C . PRO A 1 83 ? -4.598 12.914 -5.695 1.00 83.00 83 PRO A C 1
ATOM 664 O O . PRO A 1 83 ? -3.613 13.327 -5.068 1.00 83.00 83 PRO A O 1
ATOM 667 N N . PRO A 1 84 ? -5.141 11.715 -5.421 1.00 87.62 84 PRO A N 1
ATOM 668 C CA . PRO A 1 84 ? -4.645 10.882 -4.338 1.00 87.62 84 PRO A CA 1
ATOM 669 C C . PRO A 1 84 ? -3.190 10.496 -4.603 1.00 87.62 84 PRO A C 1
ATOM 671 O O . PRO A 1 84 ? -2.809 10.140 -5.720 1.00 87.62 84 PRO A O 1
ATOM 674 N N . SER A 1 85 ? -2.369 10.547 -3.556 1.00 89.94 85 SER A N 1
ATOM 675 C CA . SER A 1 85 ? -0.968 10.128 -3.616 1.00 89.94 85 SER A CA 1
ATOM 676 C C . SER A 1 85 ? -0.816 8.645 -3.269 1.00 89.94 85 SER A C 1
ATOM 678 O O . SER A 1 85 ? -1.726 8.014 -2.732 1.00 89.94 85 SER A O 1
ATOM 680 N N . PHE A 1 86 ? 0.373 8.077 -3.492 1.00 90.62 86 PHE A N 1
ATOM 681 C CA . PHE A 1 86 ? 0.666 6.698 -3.080 1.00 90.62 86 PHE A CA 1
ATOM 682 C C . PHE A 1 86 ? 0.465 6.471 -1.568 1.00 90.62 86 PHE A C 1
ATOM 684 O O . PHE A 1 86 ? 0.105 5.372 -1.146 1.00 90.62 86 PHE A O 1
ATOM 691 N N . HIS A 1 87 ? 0.651 7.508 -0.743 1.00 89.12 87 HIS A N 1
ATOM 692 C CA . HIS A 1 87 ? 0.441 7.418 0.703 1.00 89.12 87 HIS A CA 1
ATOM 693 C C . HIS A 1 87 ? -1.027 7.170 1.084 1.00 89.12 87 HIS A C 1
ATOM 695 O O . HIS A 1 87 ? -1.281 6.546 2.118 1.00 89.12 87 HIS A O 1
ATOM 701 N N . GLU A 1 88 ? -1.981 7.554 0.231 1.00 90.94 88 GLU A N 1
ATOM 702 C CA . GLU A 1 88 ? -3.413 7.362 0.482 1.00 90.94 88 GLU A CA 1
ATOM 703 C C . GLU A 1 88 ? -3.826 5.889 0.516 1.00 90.94 88 GLU A C 1
ATOM 705 O O . GLU A 1 88 ? -4.824 5.548 1.149 1.00 90.94 88 GLU A O 1
ATOM 710 N N . ILE A 1 89 ? -3.024 4.979 -0.054 1.00 91.50 89 ILE A N 1
ATOM 711 C CA . ILE A 1 89 ? -3.260 3.530 0.045 1.00 91.50 89 ILE A CA 1
ATOM 712 C C . ILE A 1 89 ? -3.301 3.077 1.512 1.00 91.50 89 ILE A C 1
ATOM 714 O O . ILE A 1 89 ? -4.090 2.202 1.860 1.00 91.50 89 ILE A O 1
ATOM 718 N N . ARG A 1 90 ? -2.500 3.689 2.398 1.00 90.06 90 ARG A N 1
ATOM 719 C CA . ARG A 1 90 ? -2.516 3.373 3.838 1.00 90.06 90 ARG A CA 1
ATOM 720 C C . ARG A 1 90 ? -3.826 3.809 4.494 1.00 90.06 90 ARG A C 1
ATOM 722 O O . ARG A 1 90 ? -4.393 3.070 5.294 1.00 90.06 90 ARG A O 1
ATOM 729 N N . SER A 1 91 ? -4.279 5.015 4.165 1.00 90.12 91 SER A N 1
ATOM 730 C CA . SER A 1 91 ? -5.534 5.584 4.660 1.00 90.12 91 SER A CA 1
ATOM 731 C C . SER A 1 91 ? -6.727 4.747 4.182 1.00 90.12 91 SER A C 1
ATOM 733 O O . SER A 1 91 ? -7.608 4.392 4.964 1.00 90.12 91 SER A O 1
ATOM 735 N N . LEU A 1 92 ? -6.705 4.338 2.911 1.00 91.62 92 LEU A N 1
ATOM 736 C CA . LEU A 1 92 ? -7.698 3.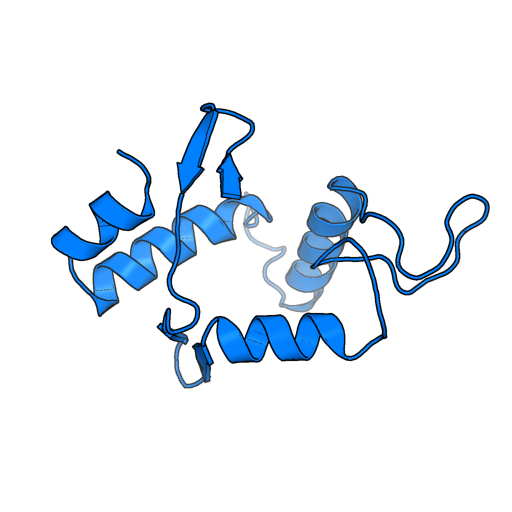452 2.319 1.00 91.62 92 LEU A CA 1
ATOM 737 C C . LEU A 1 92 ? -7.705 2.066 2.975 1.00 91.62 92 LEU A C 1
ATOM 739 O O . LEU A 1 92 ? -8.770 1.613 3.385 1.00 91.62 92 LEU A O 1
ATOM 743 N N . SER A 1 93 ? -6.547 1.408 3.117 1.00 90.94 93 SER A N 1
ATOM 744 C CA . SER A 1 93 ? -6.496 0.063 3.707 1.00 90.94 93 SER A CA 1
ATOM 745 C C . SER A 1 93 ? -7.015 0.068 5.141 1.00 90.94 93 SER A C 1
ATOM 747 O O . SER A 1 93 ? -7.786 -0.811 5.507 1.00 90.94 93 SER A O 1
ATOM 749 N N . SER A 1 94 ? -6.662 1.093 5.921 1.00 90.06 94 SER A N 1
ATOM 750 C CA . SER A 1 94 ? -7.174 1.318 7.273 1.00 90.06 94 SER A CA 1
ATOM 751 C C . SER A 1 94 ? -8.707 1.302 7.313 1.00 90.06 94 SER A C 1
ATOM 753 O O . SER A 1 94 ? -9.292 0.478 8.017 1.00 90.06 94 SER A O 1
ATOM 755 N N . ARG A 1 95 ? -9.357 2.141 6.492 1.00 91.94 95 ARG A N 1
ATOM 756 C CA . ARG A 1 95 ? -10.825 2.212 6.413 1.00 91.94 95 ARG A CA 1
ATOM 757 C C . ARG A 1 95 ? -11.453 0.902 5.951 1.00 91.94 95 ARG A C 1
ATOM 759 O O . ARG A 1 95 ? -12.489 0.512 6.474 1.00 91.94 95 ARG A O 1
ATOM 766 N N . MET A 1 96 ? -10.839 0.222 4.986 1.00 92.88 96 MET A N 1
ATOM 767 C CA . MET A 1 96 ? -11.370 -1.036 4.465 1.00 92.88 96 MET A CA 1
ATOM 768 C C . MET A 1 96 ? -11.287 -2.175 5.484 1.00 92.88 96 MET A C 1
ATOM 770 O O . MET A 1 96 ? -12.269 -2.880 5.688 1.00 92.88 96 MET A O 1
ATOM 774 N N . TYR A 1 97 ? -10.148 -2.332 6.165 1.00 91.88 97 TYR A N 1
ATOM 7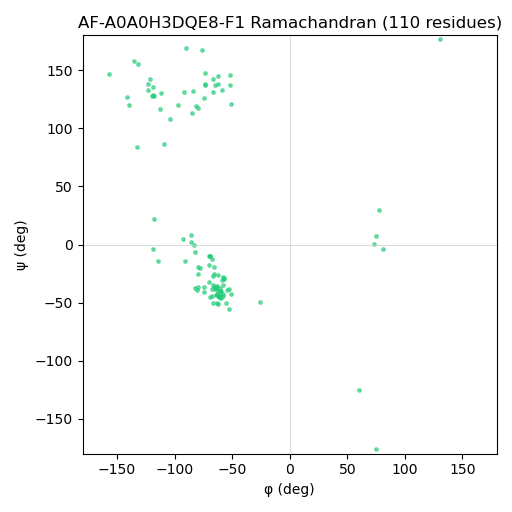75 C CA . TYR A 1 97 ? -10.017 -3.329 7.230 1.00 91.88 97 TYR A CA 1
ATOM 776 C C . TYR A 1 97 ? -10.948 -3.024 8.404 1.00 91.88 97 TYR A C 1
ATOM 778 O O . TYR A 1 97 ? -11.528 -3.949 8.964 1.00 91.88 97 TYR A O 1
ATOM 786 N N . LEU A 1 98 ? -11.138 -1.744 8.741 1.00 91.62 98 LEU A N 1
ATOM 787 C CA . LEU A 1 98 ? -12.117 -1.321 9.740 1.00 91.62 98 LEU A CA 1
ATOM 788 C C . LEU A 1 98 ? -13.547 -1.703 9.330 1.00 91.62 98 LEU A C 1
ATOM 790 O O . LEU A 1 98 ? -14.289 -2.236 10.145 1.00 91.62 98 LEU A O 1
ATOM 794 N N . ALA A 1 99 ? -13.927 -1.464 8.074 1.00 92.12 99 ALA A N 1
ATOM 795 C CA . ALA A 1 99 ? -15.253 -1.818 7.574 1.00 92.12 99 ALA A CA 1
ATOM 796 C C . ALA A 1 99 ? -15.486 -3.340 7.549 1.00 92.12 99 ALA A C 1
ATOM 798 O O . ALA A 1 99 ? -16.593 -3.791 7.822 1.00 92.12 99 ALA A O 1
ATOM 799 N N . GLN A 1 100 ? -14.454 -4.131 7.237 1.00 93.44 100 GLN A N 1
ATOM 800 C CA . GLN A 1 100 ? -14.571 -5.585 7.106 1.00 93.44 100 GLN A CA 1
ATOM 801 C C . GLN A 1 100 ? -14.497 -6.339 8.442 1.00 93.44 100 GLN A C 1
ATOM 803 O O . GLN A 1 100 ? -15.181 -7.346 8.606 1.00 93.44 100 GLN A O 1
ATOM 808 N N . TYR A 1 101 ? -13.659 -5.889 9.378 1.00 90.88 101 TYR A N 1
ATOM 809 C CA . TYR A 1 101 ? -13.374 -6.613 10.625 1.00 90.88 101 TYR A CA 1
ATOM 810 C C . TYR A 1 101 ? -13.768 -5.852 11.896 1.00 90.88 101 TYR A C 1
ATOM 812 O O . TYR A 1 101 ? -13.623 -6.379 12.997 1.00 90.88 101 TYR A O 1
ATOM 820 N N . GLY A 1 102 ? -14.249 -4.616 11.770 1.00 88.44 102 GLY A N 1
ATOM 821 C CA . GLY A 1 102 ? -14.562 -3.765 12.910 1.00 88.44 102 GLY A CA 1
ATOM 822 C C . GLY A 1 102 ? -13.326 -3.173 13.598 1.00 88.44 102 GLY A C 1
ATOM 823 O O . GLY A 1 102 ? -12.179 -3.306 13.158 1.00 88.44 102 GLY A O 1
ATOM 824 N N . THR A 1 103 ? -13.572 -2.457 14.693 1.00 79.12 103 THR A N 1
ATOM 825 C CA . THR A 1 103 ? -12.571 -1.654 15.418 1.00 79.12 103 THR A CA 1
ATOM 826 C C . THR A 1 103 ? -11.525 -2.490 16.158 1.00 79.12 103 THR A C 1
ATOM 828 O O . THR A 1 103 ? -10.368 -2.077 16.236 1.00 79.12 103 THR A O 1
ATOM 831 N N . GLU A 1 104 ? -11.893 -3.672 16.661 1.00 72.19 104 GLU A N 1
ATOM 832 C CA . GLU A 1 104 ? -11.012 -4.548 17.457 1.00 72.19 104 GLU A CA 1
ATOM 833 C C . GLU A 1 104 ? -9.814 -5.063 16.640 1.00 72.19 104 GLU A C 1
ATOM 835 O O . GLU A 1 104 ? -8.679 -5.099 17.122 1.00 72.19 104 GLU A O 1
ATOM 840 N N . PHE A 1 105 ? -10.037 -5.349 15.356 1.00 71.31 105 PHE A N 1
ATOM 841 C CA . PHE A 1 105 ? -8.988 -5.734 14.415 1.00 71.31 105 PHE A CA 1
ATOM 842 C C . PHE A 1 105 ? -8.113 -4.548 13.976 1.00 71.31 105 PHE A C 1
ATOM 844 O O . PHE A 1 105 ? -6.898 -4.682 13.808 1.00 71.31 105 PHE A O 1
ATOM 851 N N . HIS A 1 106 ? -8.723 -3.370 13.806 1.00 63.16 106 HIS A N 1
ATOM 852 C CA . HIS A 1 106 ? -8.054 -2.168 13.308 1.00 63.16 106 HIS A CA 1
ATOM 853 C C . HIS A 1 106 ? -6.902 -1.706 14.219 1.00 63.16 106 HIS A C 1
ATOM 855 O O . HIS A 1 106 ? -5.804 -1.427 13.730 1.00 63.16 106 HIS A O 1
ATOM 861 N N . LEU A 1 107 ? -7.123 -1.688 15.537 1.00 59.16 107 LEU A N 1
ATOM 862 C CA . LEU A 1 107 ? -6.134 -1.228 16.522 1.00 59.16 107 LEU A CA 1
ATOM 863 C C . LEU A 1 107 ? -4.886 -2.128 16.543 1.00 59.16 107 LEU A C 1
ATOM 865 O O . LEU A 1 107 ? -3.756 -1.646 16.451 1.00 59.16 107 LEU A O 1
ATOM 869 N N . ARG A 1 108 ? -5.082 -3.454 16.508 1.00 62.31 108 ARG A N 1
ATOM 870 C CA . ARG A 1 108 ? -3.983 -4.437 16.489 1.00 62.31 108 ARG A CA 1
ATOM 871 C C . ARG A 1 108 ? -3.106 -4.341 15.237 1.00 62.31 108 ARG A C 1
ATOM 873 O O . ARG A 1 108 ? -1.896 -4.540 15.318 1.00 62.31 108 ARG A O 1
ATOM 880 N N . ALA A 1 109 ? -3.692 -4.027 14.080 1.00 58.09 109 ALA A N 1
ATOM 881 C CA . ALA A 1 109 ? -2.955 -3.880 12.823 1.00 58.09 109 ALA A CA 1
ATOM 882 C C . ALA A 1 109 ? -2.230 -2.522 12.691 1.00 58.09 109 ALA A C 1
ATOM 884 O O . ALA A 1 109 ? -1.239 -2.419 11.961 1.00 58.09 109 ALA A O 1
ATOM 885 N N . ALA A 1 110 ? -2.707 -1.480 13.382 1.00 57.16 110 ALA A N 1
ATOM 886 C CA . ALA A 1 110 ? -2.145 -0.129 13.329 1.00 57.16 110 ALA A CA 1
ATOM 887 C C . ALA A 1 110 ? -0.860 0.042 14.163 1.00 57.16 110 ALA A C 1
ATOM 889 O O . ALA A 1 110 ? -0.069 0.945 13.867 1.00 57.16 110 ALA A O 1
ATOM 890 N N . GLY A 1 111 ? -0.613 -0.850 15.131 1.00 53.31 111 GLY A N 1
ATOM 891 C CA . GLY A 1 111 ? 0.559 -0.802 16.012 1.00 53.31 111 GLY A CA 1
ATOM 892 C C . GLY A 1 111 ? 0.457 0.235 17.133 1.00 53.31 111 GLY A C 1
ATOM 893 O O . GLY A 1 111 ? 1.487 0.776 17.532 1.00 53.31 111 GLY A O 1
ATOM 894 N N . THR A 1 112 ? -0.765 0.520 17.583 1.00 42.72 112 THR A N 1
ATOM 895 C CA . THR A 1 112 ? -1.123 1.333 18.758 1.00 42.72 112 THR A CA 1
ATOM 896 C C . THR A 1 112 ? -1.862 0.450 19.743 1.00 42.72 112 THR A C 1
ATOM 898 O O . T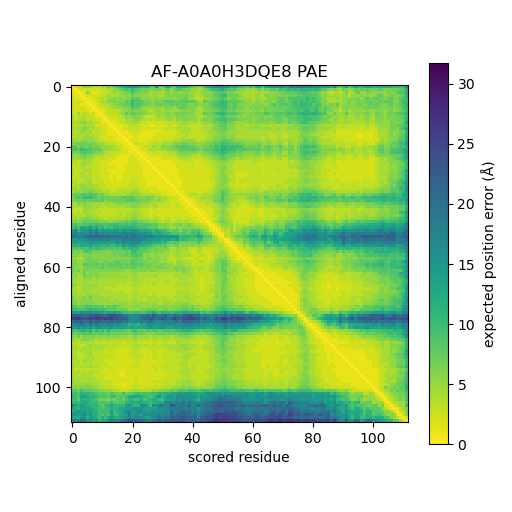HR A 1 112 ? -1.481 0.455 20.928 1.00 42.72 112 THR A O 1
#

Secondary structure (DSSP, 8-state):
-B-TTT--B----TT-EEEETTEEEEHHHHHHHHHTT---S-SSEE-S-BTTB-TTEEPPHHHHHHHHHHHHHTTTGGGSSSPPPTTHHHHHHHHHHHHHHHHHHHHHHHT-

Foldseek 3Di:
DADPPPRFDADDDQQDWFDDPPDIDGNVVLQVVLCVLHDAPDSHWAQDDDPPDDGRHDDDPVCQQVVVVVVVVVVVQPPDPDRDTPVCVVVVVLVRCCVVPNDVVSCNRVRD

Solvent-accessible surface area (backbone atoms only — not comparable to full-atom values): 6922 Å² total; per-residue (Å²): 92,68,41,88,91,80,65,46,75,49,86,77,68,56,76,46,67,47,78,54,83,96,44,79,44,42,46,49,59,54,54,51,61,51,45,67,91,48,88,50,100,37,74,64,46,31,77,62,69,47,104,93,41,60,55,40,34,82,56,59,69,67,56,53,44,54,51,45,50,61,52,46,52,75,67,68,51,67,81,45,96,74,58,84,54,66,71,46,56,58,60,50,50,52,55,50,49,28,72,74,60,34,67,78,52,39,45,71,75,70,74,114

Radius of gyration: 16.33 Å; Cα contacts (8 Å, |Δi|>4): 97; chains: 1; bounding box: 39×35×36 Å

InterPro domains:
  IPR011010 DNA breaking-rejoining enzyme, catalytic core [SSF56349] (3-100)
  IPR013762 Integrase-like, catalytic domain superfamily [G3DSA:1.10.443.10] (1-109)

pLDDT: mean 84.16, std 10.71, range [42.72, 95.81]